Protein AF-A0A3D2IDP5-F1 (afdb_monomer)

Secondary structure (DSSP, 8-state):
-PPPP-EE---------SSHHHHHHHHHHHTT-TTS------SPPPTTPEE---

Solvent-accessible surface area (backbone atoms only — not comparable to full-atom values): 3610 Å² total; per-residue (Å²): 132,85,81,78,68,56,64,46,67,91,71,69,56,75,50,75,51,99,41,78,65,47,14,51,47,42,12,30,45,64,35,72,55,42,98,54,89,84,79,90,75,98,79,83,78,54,89,86,41,40,82,47,83,131

Radius of gyration: 13.52 Å; Cα contacts (8 Å, |Δi|>4): 62; chains: 1; bounding box: 23×24×37 Å

Mean predicted aligned error: 3.19 Å

Foldseek 3Di:
DDDDAQADEDFWFFADDPDPVRRVLVRCVRRVNNPDDDDDDPDDDDPNRYYDYD

Sequence (54 aa):
MVETPNVYCLVSGAAEGNTRLNAFDNALLEAGVGDTNLMRMSSICPPGAKEVSR

Nearest PDB structures (foldseek):
  1n2m-assembly1_A  TM=9.523E-01  e=1.233E-04  Methanocaldococcus jannaschii
  2qqd-assembly2_G  TM=9.913E-01  e=6.828E-04  Methanocaldococcus jannaschii
  2qqc-assembly1_E  TM=1.006E+00  e=3.948E-04  Methanocaldococcus jannaschii
  2qqc-assembly2_G  TM=1.006E+00  e=4.848E-04  Methanocaldococcus jannaschii

Structure (mmCIF, N/CA/C/O backbone):
data_AF-A0A3D2IDP5-F1
#
_entry.id   AF-A0A3D2IDP5-F1
#
loop_
_atom_site.group_PDB
_atom_site.id
_atom_site.type_symbol
_atom_site.label_atom_id
_atom_site.label_alt_id
_atom_site.label_comp_id
_atom_site.label_asym_id
_atom_site.label_entity_id
_atom_site.label_seq_id
_atom_site.pdbx_PDB_ins_code
_atom_site.Cartn_x
_atom_site.Cartn_y
_atom_site.Cartn_z
_atom_site.occupancy
_atom_site.B_iso_or_equiv
_atom_site.auth_seq_id
_atom_site.auth_comp_id
_atom_site.auth_asym_id
_atom_site.auth_atom_id
_atom_site.pdbx_PDB_model_num
ATOM 1 N N . MET A 1 1 ? -10.208 17.562 17.379 1.00 68.56 1 MET A N 1
ATOM 2 C CA . MET A 1 1 ? -9.322 16.426 17.711 1.00 68.56 1 MET A CA 1
ATOM 3 C C . MET A 1 1 ? -9.549 15.389 16.626 1.00 68.56 1 MET A C 1
ATOM 5 O O . MET A 1 1 ? -10.705 15.184 16.286 1.00 68.56 1 MET A O 1
ATOM 9 N N . VAL A 1 2 ? -8.497 14.862 15.997 1.00 81.38 2 VAL A N 1
ATOM 10 C CA . VAL A 1 2 ? -8.653 13.857 14.930 1.00 81.38 2 VAL A CA 1
ATOM 11 C C . VAL A 1 2 ? -9.093 12.544 15.569 1.00 81.38 2 VAL A C 1
ATOM 13 O O . VAL A 1 2 ? -8.557 12.168 16.610 1.00 81.38 2 VAL A O 1
ATOM 16 N N . GLU A 1 3 ? -10.088 11.890 14.979 1.00 90.38 3 GLU A N 1
ATOM 17 C CA . GLU A 1 3 ? -10.552 10.585 15.439 1.00 90.38 3 GLU A CA 1
ATOM 18 C C . GLU A 1 3 ? -9.469 9.530 15.203 1.00 90.38 3 GLU A C 1
ATOM 20 O O . GLU A 1 3 ? -8.851 9.472 14.138 1.00 90.38 3 GLU A O 1
ATOM 25 N N . THR A 1 4 ? -9.215 8.705 16.216 1.00 93.19 4 THR A N 1
ATOM 26 C CA . THR A 1 4 ? -8.218 7.639 16.126 1.00 93.19 4 THR A CA 1
ATOM 27 C C . THR A 1 4 ? -8.693 6.564 15.141 1.00 93.19 4 THR A C 1
ATOM 29 O O . THR A 1 4 ? -9.804 6.055 15.313 1.00 93.19 4 THR A O 1
ATOM 32 N N . PRO A 1 5 ? -7.874 6.164 14.149 1.00 94.75 5 PRO A N 1
ATOM 33 C CA . PRO A 1 5 ? -8.215 5.066 13.248 1.00 94.75 5 PRO A CA 1
ATOM 34 C C . PRO A 1 5 ? -8.516 3.770 14.011 1.00 94.75 5 PRO A C 1
ATOM 36 O O . PRO A 1 5 ? -7.819 3.425 14.963 1.00 94.75 5 PRO A O 1
ATOM 39 N N . ASN A 1 6 ? -9.548 3.045 13.583 1.00 96.44 6 ASN A N 1
ATOM 40 C CA . ASN A 1 6 ? -10.048 1.834 14.247 1.00 96.44 6 ASN A CA 1
ATOM 41 C C . ASN A 1 6 ? -10.001 0.581 13.352 1.00 96.44 6 ASN A C 1
ATOM 43 O O . ASN A 1 6 ? -10.487 -0.480 13.747 1.00 96.44 6 ASN A O 1
ATOM 47 N N . VAL A 1 7 ? -9.406 0.691 12.165 1.00 96.56 7 VAL A N 1
ATOM 48 C CA . VAL A 1 7 ? -9.169 -0.416 11.236 1.00 96.56 7 VAL A CA 1
ATOM 49 C C . VAL A 1 7 ? -7.760 -0.331 10.666 1.00 96.56 7 VAL A C 1
ATOM 51 O O . VAL A 1 7 ? -7.201 0.760 10.541 1.00 96.56 7 VAL A O 1
ATOM 54 N N . TYR A 1 8 ? -7.192 -1.478 10.313 1.00 96.38 8 TYR A N 1
ATOM 55 C CA . TYR A 1 8 ? -5.947 -1.570 9.559 1.00 96.38 8 TYR A CA 1
ATOM 56 C C . TYR A 1 8 ? -6.035 -2.700 8.531 1.00 96.38 8 TYR A C 1
ATOM 58 O O . TYR A 1 8 ? -6.786 -3.657 8.704 1.00 96.38 8 TYR A O 1
ATOM 66 N N . CYS A 1 9 ? -5.259 -2.587 7.458 1.00 97.12 9 CYS A N 1
ATOM 67 C CA . CYS A 1 9 ? -5.114 -3.623 6.444 1.00 97.12 9 CYS A CA 1
ATOM 68 C C . CYS A 1 9 ? -3.626 -3.789 6.136 1.00 97.12 9 CYS A C 1
ATOM 70 O O . CYS A 1 9 ? -2.912 -2.794 5.982 1.00 97.12 9 CYS A O 1
ATOM 72 N N . LEU A 1 10 ? -3.151 -5.033 6.081 1.00 96.88 10 LEU A N 1
ATOM 73 C CA . LEU A 1 10 ? -1.792 -5.344 5.657 1.00 96.88 10 LEU A CA 1
ATOM 74 C C . LEU A 1 10 ? -1.805 -5.634 4.160 1.00 96.88 10 LEU A C 1
ATOM 76 O O . LEU A 1 10 ? -2.430 -6.589 3.709 1.00 96.88 10 LEU A O 1
ATOM 80 N N . VAL A 1 11 ? -1.097 -4.805 3.401 1.00 97.38 11 VAL A N 1
ATOM 81 C CA . VAL A 1 11 ? -0.946 -4.964 1.955 1.00 97.38 11 VAL A CA 1
ATOM 82 C C . VAL A 1 11 ? 0.527 -5.022 1.594 1.00 97.38 11 VAL A C 1
ATOM 84 O O . VAL A 1 11 ? 1.379 -4.413 2.245 1.00 97.38 11 VAL A O 1
ATOM 87 N N . SER A 1 12 ? 0.827 -5.756 0.536 1.00 97.44 12 SER A N 1
ATOM 88 C CA . SER A 1 12 ? 2.133 -5.782 -0.099 1.00 97.44 12 SER A CA 1
ATOM 89 C C . SER A 1 12 ? 1.936 -5.697 -1.600 1.00 97.44 12 SER A C 1
ATOM 91 O O . SER A 1 12 ? 0.887 -6.085 -2.115 1.00 97.44 12 SER A O 1
ATOM 93 N N . GLY A 1 13 ? 2.945 -5.170 -2.285 1.00 97.62 13 GLY A N 1
ATOM 94 C CA . GLY A 1 13 ? 2.972 -5.250 -3.725 1.00 97.62 13 GLY A CA 1
ATOM 95 C C . GLY A 1 13 ? 4.334 -4.984 -4.331 1.00 97.62 13 GLY A C 1
ATOM 96 O O . GLY A 1 13 ? 5.226 -4.434 -3.675 1.00 97.62 13 GLY A O 1
ATOM 97 N N . ALA A 1 14 ? 4.505 -5.431 -5.568 1.00 98.38 14 ALA A N 1
ATOM 98 C CA . ALA A 1 14 ? 5.754 -5.322 -6.308 1.00 98.38 14 ALA A CA 1
ATOM 99 C C . ALA A 1 14 ? 5.489 -5.087 -7.794 1.00 98.38 14 ALA A C 1
ATOM 101 O O . ALA A 1 14 ? 4.668 -5.762 -8.408 1.00 98.38 14 ALA A O 1
ATOM 102 N N . ALA A 1 15 ? 6.225 -4.147 -8.385 1.00 98.56 15 ALA A N 1
ATOM 103 C CA . ALA A 1 15 ? 6.108 -3.841 -9.800 1.00 98.56 15 ALA A CA 1
ATOM 104 C C . ALA A 1 15 ? 7.402 -3.246 -10.366 1.00 98.56 15 ALA A C 1
ATOM 106 O O . ALA A 1 15 ? 8.228 -2.686 -9.641 1.00 98.56 15 ALA A O 1
ATOM 107 N N . GLU A 1 16 ? 7.550 -3.342 -11.686 1.00 98.50 16 GLU A N 1
ATOM 108 C CA . GLU A 1 16 ? 8.576 -2.626 -12.440 1.00 98.50 16 GLU A CA 1
ATOM 109 C C . GLU A 1 16 ? 8.094 -1.226 -12.847 1.00 98.50 16 GLU A C 1
ATOM 111 O O . GLU A 1 16 ? 6.904 -0.900 -12.810 1.00 98.50 16 GLU A O 1
ATOM 116 N N . GLY A 1 17 ? 9.029 -0.379 -13.271 1.00 97.88 17 GLY A N 1
ATOM 117 C CA . GLY A 1 17 ? 8.719 0.931 -13.821 1.00 97.88 17 GLY A CA 1
ATOM 118 C C . GLY A 1 17 ? 9.943 1.601 -14.427 1.00 97.88 17 GLY A C 1
ATOM 119 O O . GLY A 1 17 ? 11.079 1.327 -14.048 1.00 97.88 17 GLY A O 1
ATOM 120 N N . ASN A 1 18 ? 9.699 2.523 -15.356 1.00 98.38 18 ASN A N 1
ATOM 121 C CA . ASN A 1 18 ? 10.755 3.230 -16.093 1.00 98.38 18 ASN A CA 1
ATOM 122 C C . ASN A 1 18 ? 11.614 4.144 -15.204 1.00 98.38 18 ASN A C 1
ATOM 124 O O . ASN A 1 18 ? 12.712 4.544 -15.579 1.00 98.38 18 ASN A O 1
ATOM 128 N N . THR A 1 19 ? 11.108 4.493 -14.021 1.00 98.56 19 THR A N 1
ATOM 129 C CA . THR A 1 19 ? 11.826 5.247 -12.995 1.00 98.56 19 THR A CA 1
ATOM 130 C C . THR A 1 19 ? 11.559 4.626 -11.631 1.00 98.56 19 THR A C 1
ATOM 132 O O . THR A 1 19 ? 10.574 3.911 -11.444 1.00 98.56 19 THR A O 1
ATOM 135 N N . ARG A 1 20 ? 12.388 4.962 -10.637 1.00 98.50 20 ARG A N 1
ATOM 136 C CA . ARG A 1 20 ? 12.162 4.544 -9.247 1.00 98.50 20 ARG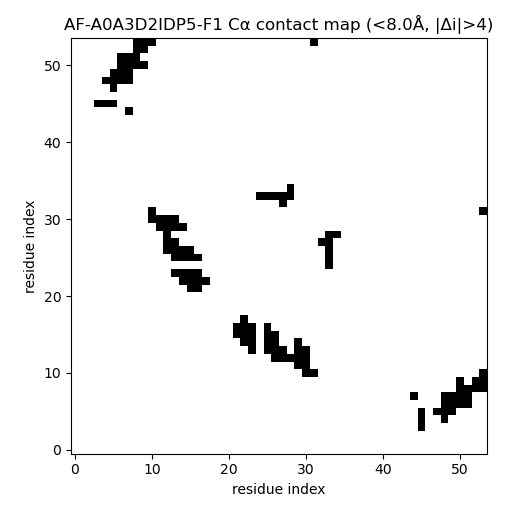 A CA 1
ATOM 137 C C . ARG A 1 20 ? 10.785 4.969 -8.726 1.00 98.50 20 ARG A C 1
ATOM 139 O O . ARG A 1 20 ? 10.170 4.210 -7.985 1.00 98.50 20 ARG A O 1
ATOM 146 N N . LEU A 1 21 ? 10.315 6.163 -9.103 1.00 98.31 21 LEU A N 1
ATOM 147 C CA . LEU A 1 21 ? 9.004 6.654 -8.679 1.00 98.31 21 LEU A CA 1
ATOM 148 C C . LEU A 1 21 ? 7.876 5.879 -9.364 1.00 98.31 21 LEU A C 1
ATOM 150 O O . LEU A 1 21 ? 6.944 5.484 -8.682 1.00 98.31 21 LEU A O 1
ATOM 154 N N . ASN A 1 22 ? 7.991 5.590 -10.665 1.00 98.38 22 ASN A N 1
ATOM 155 C CA . ASN A 1 22 ? 6.984 4.787 -11.365 1.00 98.38 22 ASN A CA 1
ATOM 156 C C . ASN A 1 22 ? 6.942 3.336 -10.872 1.00 98.38 22 ASN A C 1
ATOM 158 O O . ASN A 1 22 ? 5.862 2.784 -10.736 1.00 98.38 22 ASN A O 1
ATOM 162 N N . ALA A 1 23 ? 8.092 2.722 -10.577 1.00 98.69 23 ALA A N 1
ATOM 163 C CA . ALA A 1 23 ? 8.128 1.373 -10.012 1.00 98.69 23 ALA A CA 1
ATOM 164 C C . ALA A 1 23 ? 7.462 1.328 -8.625 1.00 98.69 23 ALA A C 1
ATOM 166 O O . ALA A 1 23 ? 6.709 0.406 -8.325 1.00 98.69 23 ALA A O 1
ATOM 167 N N . PHE A 1 24 ? 7.700 2.351 -7.794 1.00 98.31 24 PHE A N 1
ATOM 168 C CA . PHE A 1 24 ? 7.039 2.483 -6.496 1.00 98.31 24 PHE A CA 1
ATOM 169 C C . PHE A 1 24 ? 5.528 2.718 -6.640 1.00 98.31 24 PHE A C 1
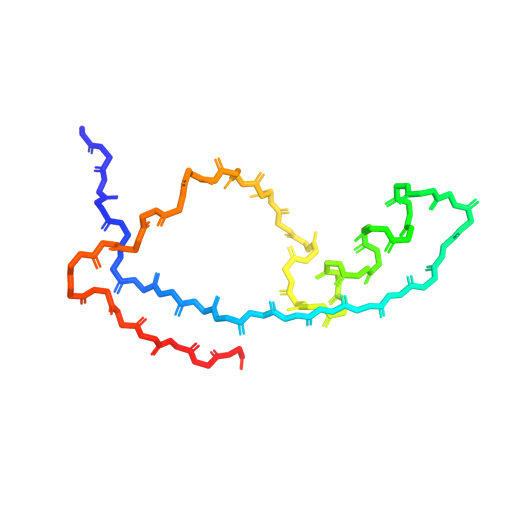ATOM 171 O O . PHE A 1 24 ? 4.758 2.034 -5.979 1.00 98.31 24 PHE A O 1
ATOM 178 N N . ASP A 1 25 ? 5.105 3.619 -7.527 1.00 98.31 25 ASP A N 1
ATOM 179 C CA . ASP A 1 25 ? 3.694 3.911 -7.822 1.00 98.31 25 ASP A CA 1
ATOM 180 C C . ASP A 1 25 ? 2.936 2.666 -8.315 1.00 98.31 25 ASP A C 1
ATOM 182 O O . ASP A 1 25 ? 1.91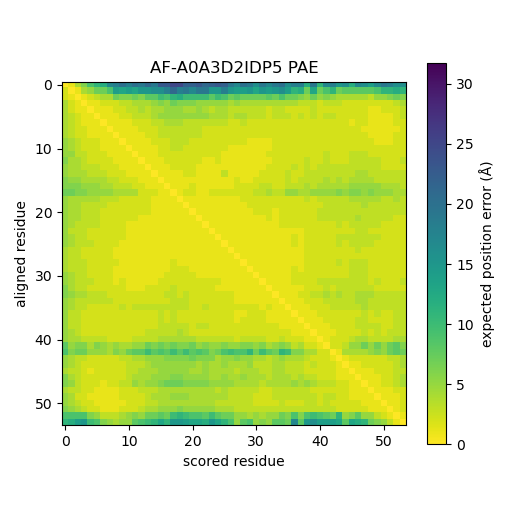7 2.274 -7.748 1.00 98.31 25 ASP A O 1
ATOM 186 N N . ASN A 1 26 ? 3.515 1.938 -9.274 1.00 98.44 26 ASN A N 1
ATOM 187 C CA . ASN A 1 26 ? 2.960 0.676 -9.758 1.00 98.44 26 ASN A CA 1
ATOM 188 C C . ASN A 1 26 ? 2.866 -0.386 -8.649 1.00 98.44 26 ASN A C 1
ATOM 190 O O . ASN A 1 26 ? 1.907 -1.155 -8.619 1.00 98.44 26 ASN A O 1
ATOM 194 N N . ALA A 1 27 ? 3.824 -0.427 -7.716 1.00 98.62 27 ALA A N 1
ATOM 195 C CA . ALA A 1 27 ? 3.758 -1.335 -6.573 1.00 98.62 27 ALA A CA 1
ATOM 196 C C . ALA A 1 27 ? 2.628 -0.955 -5.599 1.00 98.62 27 ALA A C 1
ATOM 198 O O . ALA A 1 27 ? 2.009 -1.842 -5.015 1.00 98.62 27 ALA A O 1
ATOM 199 N N . LEU A 1 28 ? 2.315 0.338 -5.443 1.00 98.19 28 LEU A N 1
ATOM 200 C CA . LEU A 1 28 ? 1.160 0.791 -4.659 1.00 98.19 28 LEU A CA 1
ATOM 201 C C . LEU A 1 28 ? -0.166 0.429 -5.341 1.00 98.19 28 LEU A C 1
ATOM 203 O O . LEU A 1 28 ? -1.110 0.030 -4.655 1.00 98.19 28 LEU A O 1
ATOM 207 N N . LEU A 1 29 ? -0.238 0.534 -6.672 1.00 98.06 29 LEU A N 1
ATOM 208 C CA . LEU A 1 29 ? -1.390 0.080 -7.459 1.00 98.06 29 LEU A CA 1
ATOM 209 C C 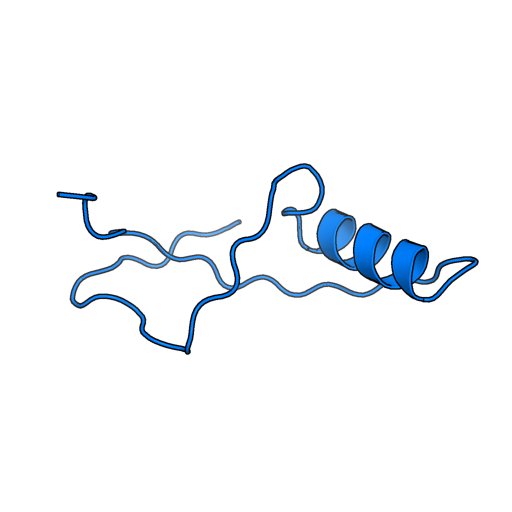. LEU A 1 29 ? -1.597 -1.431 -7.314 1.00 98.06 29 LEU A C 1
ATOM 211 O O . LEU A 1 29 ? -2.706 -1.872 -7.012 1.00 98.06 29 LEU A O 1
ATOM 215 N N . GLU A 1 30 ? -0.531 -2.225 -7.440 1.00 98.31 30 GLU A N 1
ATOM 216 C CA . GLU A 1 30 ? -0.601 -3.677 -7.255 1.00 98.31 30 GLU A CA 1
ATOM 217 C C . GLU A 1 30 ? -0.988 -4.045 -5.814 1.00 98.31 30 GLU A C 1
ATOM 219 O O . GLU A 1 30 ? -1.848 -4.904 -5.626 1.00 98.31 30 GLU A O 1
ATOM 224 N N . ALA A 1 31 ? -0.505 -3.300 -4.811 1.00 97.88 31 ALA A N 1
ATOM 225 C CA . ALA A 1 31 ? -0.923 -3.412 -3.410 1.00 97.88 31 ALA A CA 1
ATOM 226 C C . ALA A 1 31 ? -2.364 -2.923 -3.131 1.00 97.88 31 ALA A C 1
ATOM 228 O O . ALA A 1 31 ? -2.894 -3.176 -2.049 1.00 97.88 31 ALA A O 1
ATOM 229 N N . GLY A 1 32 ? -3.026 -2.259 -4.088 1.00 97.12 32 GLY A N 1
ATOM 230 C CA . GLY A 1 32 ? -4.418 -1.799 -3.984 1.00 97.12 32 GLY A CA 1
ATOM 231 C C . GLY A 1 32 ? -4.615 -0.461 -3.274 1.00 97.12 32 GLY A C 1
ATOM 232 O O . GLY A 1 32 ? -5.738 -0.134 -2.906 1.00 97.12 32 GLY A O 1
ATOM 233 N N . VAL A 1 33 ? -3.543 0.307 -3.075 1.00 97.12 33 VAL A N 1
ATOM 234 C CA . VAL A 1 33 ? -3.558 1.608 -2.379 1.00 97.12 33 VAL A CA 1
ATOM 235 C C . VAL A 1 33 ? -3.032 2.764 -3.243 1.00 97.12 33 VAL A C 1
ATOM 237 O O . VAL A 1 33 ? -2.870 3.874 -2.741 1.00 97.12 33 VAL A O 1
ATOM 240 N N . GLY A 1 34 ? -2.759 2.521 -4.531 1.00 97.38 34 GLY A N 1
ATOM 241 C CA . GLY A 1 34 ? -2.132 3.495 -5.436 1.00 97.38 34 GLY A CA 1
ATOM 242 C C . GLY A 1 34 ? -2.977 4.736 -5.734 1.00 97.38 34 GLY A C 1
ATOM 243 O O . GLY A 1 34 ? -2.436 5.834 -5.784 1.00 97.38 34 GLY A O 1
ATOM 244 N N . ASP A 1 35 ? -4.305 4.609 -5.810 1.00 97.31 35 ASP A N 1
ATOM 245 C CA . ASP A 1 35 ? -5.212 5.737 -6.093 1.00 97.31 35 ASP A CA 1
ATOM 246 C C . ASP A 1 35 ? -5.585 6.544 -4.832 1.00 97.31 35 ASP A C 1
ATOM 248 O O . ASP A 1 35 ? -6.702 7.045 -4.682 1.00 97.31 35 ASP A O 1
ATOM 252 N N . THR A 1 36 ? -4.660 6.654 -3.875 1.00 96.44 36 THR A N 1
ATOM 253 C CA . THR A 1 36 ? -4.862 7.390 -2.619 1.00 96.44 36 THR A CA 1
ATOM 254 C C . THR A 1 36 ? -3.610 8.158 -2.199 1.00 96.44 36 THR A C 1
ATOM 256 O O . THR A 1 36 ? -2.491 7.839 -2.592 1.00 96.44 36 THR A O 1
ATOM 259 N N . ASN A 1 37 ? -3.782 9.178 -1.3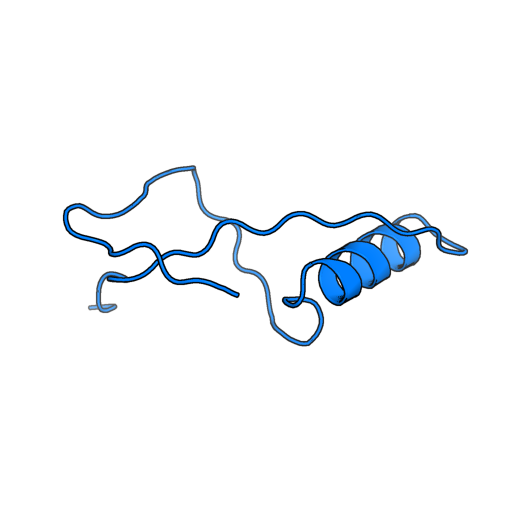51 1.00 97.12 37 ASN A N 1
ATOM 260 C CA . ASN A 1 37 ? -2.649 9.875 -0.743 1.00 97.12 37 ASN A CA 1
ATOM 261 C C . ASN A 1 37 ? -2.173 9.134 0.511 1.00 97.12 37 ASN A C 1
ATOM 263 O O . ASN A 1 37 ? -2.907 9.025 1.494 1.00 97.12 37 ASN A O 1
ATOM 267 N N . LEU A 1 38 ? -0.919 8.678 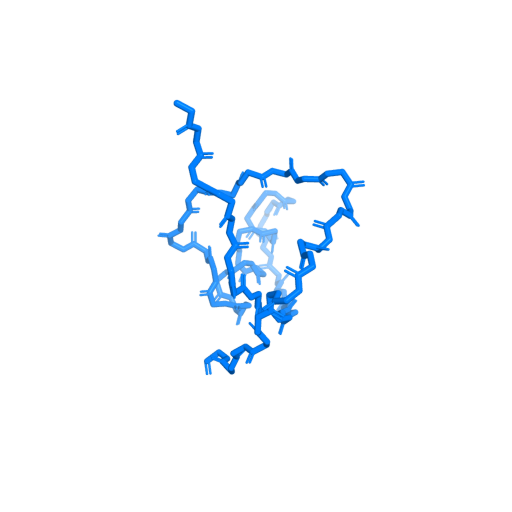0.502 1.00 96.50 38 LEU A N 1
ATOM 268 C CA . LEU A 1 38 ? -0.327 7.958 1.626 1.00 96.50 38 LEU A CA 1
ATOM 269 C C . LEU A 1 38 ? 0.315 8.908 2.640 1.00 96.50 38 LEU A C 1
ATOM 271 O O . LEU A 1 38 ? 1.261 9.634 2.336 1.00 96.50 38 LEU A O 1
ATOM 275 N N . MET A 1 39 ? -0.147 8.829 3.887 1.00 94.94 39 MET A N 1
ATOM 276 C CA . MET A 1 39 ? 0.453 9.520 5.028 1.00 94.94 39 MET A CA 1
ATOM 277 C C . MET A 1 39 ? 1.308 8.537 5.833 1.00 94.94 39 MET A C 1
ATOM 279 O O . MET A 1 39 ? 0.791 7.602 6.441 1.00 94.94 39 MET A O 1
ATOM 283 N N . ARG A 1 40 ? 2.632 8.735 5.843 1.00 95.44 40 ARG A N 1
ATOM 284 C CA . ARG A 1 40 ? 3.564 7.858 6.570 1.00 95.44 40 ARG A CA 1
ATOM 285 C C . ARG A 1 40 ? 3.399 8.023 8.085 1.00 95.44 40 ARG A C 1
ATOM 287 O O . ARG A 1 40 ? 3.553 9.125 8.602 1.00 95.44 40 ARG A O 1
ATOM 294 N N . MET A 1 41 ? 3.191 6.911 8.785 1.00 92.38 41 MET A N 1
ATOM 295 C CA . MET A 1 41 ? 3.105 6.854 10.249 1.00 92.38 41 MET A CA 1
ATOM 296 C C . MET A 1 41 ? 4.366 6.235 10.866 1.00 92.38 41 MET A C 1
ATOM 29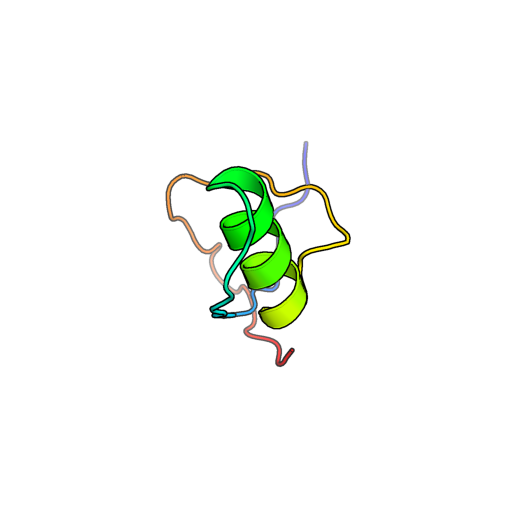8 O O . MET A 1 41 ? 5.120 5.530 10.197 1.00 92.38 41 MET A O 1
ATOM 302 N N . SER A 1 42 ? 4.597 6.488 12.155 1.00 90.50 42 SER A N 1
ATOM 303 C CA . SER A 1 42 ? 5.816 6.095 12.875 1.00 90.50 42 SER A CA 1
ATOM 304 C C . SER A 1 42 ? 5.843 4.652 13.396 1.00 90.50 42 SER A C 1
ATOM 306 O O . SER A 1 42 ? 6.859 4.301 13.983 1.00 90.50 42 SER A O 1
ATOM 308 N N . SER A 1 43 ? 4.807 3.831 13.133 1.00 89.94 43 SER A N 1
ATOM 309 C CA . SER A 1 43 ? 4.632 2.391 13.482 1.00 89.94 43 SER A CA 1
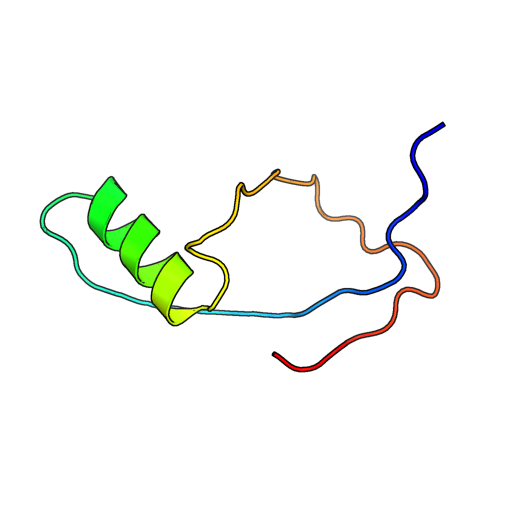ATOM 310 C C . SER A 1 43 ? 3.680 2.025 14.639 1.00 89.94 43 SER A C 1
ATOM 312 O O . SER A 1 43 ? 3.750 0.920 15.170 1.00 89.94 43 SER A O 1
ATOM 314 N N . ILE A 1 44 ? 2.731 2.893 15.006 1.00 94.38 44 ILE A N 1
ATOM 315 C CA . ILE A 1 44 ? 1.696 2.552 16.000 1.00 94.38 44 ILE A CA 1
ATOM 316 C C . ILE A 1 44 ? 0.415 2.053 15.321 1.00 94.38 44 ILE A C 1
ATOM 318 O O . ILE A 1 44 ? -0.183 2.777 14.528 1.00 94.38 44 ILE A O 1
ATOM 322 N N . CYS A 1 45 ? -0.034 0.849 15.691 1.00 93.88 45 CYS A N 1
ATOM 323 C CA . CYS A 1 45 ? -1.404 0.392 15.459 1.00 93.88 45 CYS A CA 1
ATOM 324 C C . CYS A 1 45 ? -2.252 0.726 16.701 1.00 93.88 45 CYS A C 1
ATOM 326 O O . CYS A 1 45 ? -1.888 0.298 17.803 1.00 93.88 45 CYS A O 1
ATOM 328 N N . PRO A 1 46 ? -3.335 1.514 16.577 1.00 95.00 46 PRO A N 1
ATOM 329 C CA . PRO A 1 46 ? -4.158 1.880 17.722 1.00 95.00 46 PRO A CA 1
ATOM 330 C C . PRO A 1 46 ? -4.758 0.664 18.452 1.00 95.00 46 PRO A C 1
ATOM 332 O O . PRO A 1 46 ? -5.161 -0.307 17.806 1.00 95.00 46 PRO A O 1
ATOM 335 N N . PRO A 1 47 ? -4.879 0.706 19.793 1.00 94.88 47 PRO A N 1
ATOM 336 C CA . PRO A 1 47 ? -5.537 -0.355 20.547 1.00 94.88 47 PRO A CA 1
ATOM 337 C C . PRO A 1 47 ? -6.974 -0.586 20.069 1.00 94.88 47 PRO A C 1
ATOM 339 O O . PRO A 1 47 ? -7.739 0.361 19.895 1.00 94.88 47 PRO A O 1
ATOM 342 N N . GLY A 1 48 ? -7.350 -1.852 19.884 1.00 95.06 48 GLY A N 1
ATOM 343 C CA . GLY A 1 48 ? -8.695 -2.229 19.439 1.00 95.06 48 GLY A CA 1
ATOM 344 C C . GLY A 1 48 ? -8.970 -2.003 17.949 1.00 95.06 48 GLY A C 1
ATOM 345 O O . GLY A 1 48 ? -10.096 -2.258 17.516 1.00 95.06 48 GLY A O 1
ATOM 346 N N . ALA A 1 49 ? -7.978 -1.564 17.162 1.00 97.12 49 ALA A N 1
ATOM 347 C CA . ALA A 1 49 ? -8.111 -1.517 15.714 1.00 97.12 49 ALA A CA 1
ATOM 348 C C . ALA A 1 49 ? -8.323 -2.929 15.145 1.00 97.12 49 ALA A C 1
ATOM 350 O O . ALA A 1 49 ? -7.689 -3.892 15.582 1.00 97.12 49 ALA A O 1
ATOM 351 N N . LYS A 1 50 ? -9.235 -3.055 14.181 1.00 98.00 50 LYS A N 1
ATOM 352 C CA . LYS A 1 50 ? -9.593 -4.338 13.570 1.00 98.00 50 LYS A CA 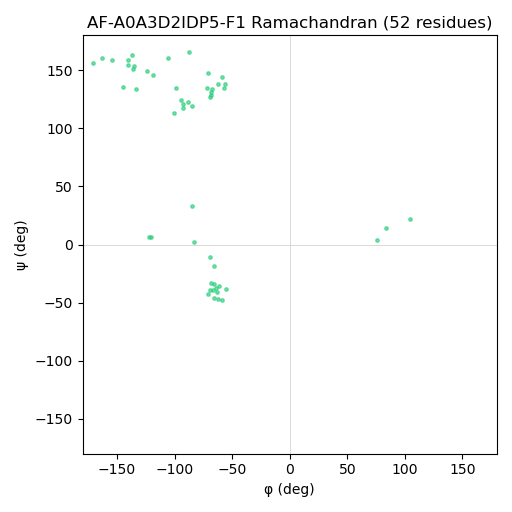1
ATOM 353 C C . LYS A 1 50 ? -8.870 -4.531 12.247 1.00 98.00 50 LYS A C 1
ATOM 355 O O . LYS A 1 50 ? -8.865 -3.630 11.411 1.00 98.00 50 LYS A O 1
ATOM 360 N N . GLU A 1 51 ? -8.321 -5.721 12.046 1.00 97.31 51 GLU A N 1
ATOM 361 C CA . GLU A 1 51 ? -7.819 -6.116 10.735 1.00 97.31 51 GLU A CA 1
ATOM 362 C C . GLU A 1 51 ? -8.985 -6.293 9.762 1.00 97.31 51 GLU A C 1
ATOM 364 O O . GLU A 1 51 ? -9.974 -6.958 10.088 1.00 97.31 51 GLU A O 1
ATOM 369 N N . VAL A 1 52 ? -8.872 -5.703 8.577 1.00 97.12 52 VAL A N 1
ATOM 370 C CA . VAL A 1 52 ? -9.801 -5.915 7.464 1.00 97.12 52 VAL A CA 1
ATOM 371 C C . VAL A 1 52 ? -9.051 -6.501 6.274 1.00 97.12 52 VAL A C 1
ATOM 373 O O . VAL A 1 52 ? -7.880 -6.185 6.047 1.00 97.12 52 VAL A O 1
ATOM 376 N N . SER A 1 53 ? -9.723 -7.361 5.509 1.00 92.00 53 SER A N 1
ATOM 377 C CA . SER A 1 53 ? -9.192 -7.841 4.235 1.00 92.00 53 SER A CA 1
ATOM 378 C C . SER A 1 53 ? -9.211 -6.722 3.196 1.00 92.00 53 SER A C 1
ATOM 380 O O . SER A 1 53 ? -10.107 -5.874 3.218 1.00 92.00 53 SER A O 1
ATOM 382 N N . ARG A 1 54 ? -8.227 -6.760 2.295 1.00 76.38 54 ARG A N 1
ATOM 383 C CA . ARG A 1 54 ? -8.223 -5.978 1.056 1.00 76.38 54 ARG A CA 1
ATOM 384 C C . ARG A 1 54 ? -9.389 -6.376 0.152 1.00 76.38 54 ARG A C 1
ATOM 386 O O . ARG A 1 54 ? -9.740 -7.579 0.153 1.00 76.38 54 ARG A O 1
#

pLDDT: mean 95.33, std 5.45, range [68.56, 98.69]